Protein AF-A0A3D4WIB2-F1 (afdb_monomer_lite)

Radius of gyration: 15.93 Å; chains: 1; bounding box: 38×24×36 Å

pLDDT: mean 92.86, std 5.22, range [61.19, 98.0]

Foldseek 3Di:
DQAAQAEDEDEPDPVCVDPVNQVVQVPRHRYDYDYDDPPDCPVVVVVVVLVVCCVPPQADPVHDPDPVRVVVSVVVSVPD

Sequence (80 aa):
MKPSGVLFHSDQGTHYTSKQFAETVSGCDGMMQSMSRKANCWDNAPTECFFRSFKTEWMPKGCYEDMAEASRAISDYIYI

Secondary structure (DSSP, 8-state):
---SSEEEEE-S-TTTTSHHHHHHHHTSTTEEEEEPPTT--TTTHHHHHHHHHIIIIIS-TT--SSHHHHHHHHHHHHH-

Structure (mmCIF, N/CA/C/O backbone):
data_AF-A0A3D4WIB2-F1
#
_entry.id   AF-A0A3D4WIB2-F1
#
loop_
_atom_site.group_PDB
_atom_site.id
_atom_site.type_symbol
_atom_site.label_atom_id
_atom_site.label_alt_id
_atom_site.label_comp_id
_atom_site.label_asym_id
_atom_site.label_entity_id
_atom_site.label_seq_id
_atom_site.pdbx_PDB_ins_code
_atom_site.Cartn_x
_atom_site.Cartn_y
_atom_site.Cartn_z
_atom_site.occupancy
_atom_site.B_iso_or_equiv
_atom_site.auth_seq_id
_atom_site.auth_comp_id
_atom_site.auth_asym_id
_atom_site.auth_atom_id
_atom_site.pdbx_PDB_model_num
ATOM 1 N N . MET A 1 1 ? -20.796 -1.235 -2.648 1.00 61.19 1 MET A N 1
ATOM 2 C CA . MET A 1 1 ? -20.897 -2.361 -1.692 1.00 61.19 1 MET A CA 1
ATOM 3 C C . MET A 1 1 ? -20.627 -1.821 -0.298 1.00 61.19 1 MET A C 1
ATOM 5 O O . MET A 1 1 ? -19.718 -1.011 -0.177 1.00 61.19 1 MET A O 1
ATOM 9 N N . LYS A 1 2 ? -21.404 -2.215 0.718 1.00 76.19 2 LYS A N 1
ATOM 10 C CA . LYS A 1 2 ? -21.027 -2.002 2.122 1.00 76.19 2 LYS A CA 1
ATOM 11 C C . LYS A 1 2 ? -20.290 -3.260 2.596 1.00 76.19 2 LYS A C 1
ATOM 13 O O . LYS A 1 2 ? -20.928 -4.314 2.611 1.00 76.19 2 LYS A O 1
ATOM 18 N N . PRO A 1 3 ? -18.978 -3.200 2.878 1.00 85.25 3 PRO A N 1
ATOM 19 C CA . PRO A 1 3 ? -18.281 -4.335 3.472 1.00 85.25 3 PRO A CA 1
ATOM 20 C C . PRO A 1 3 ? -18.912 -4.684 4.828 1.00 85.25 3 PRO A C 1
ATOM 22 O O . PRO A 1 3 ? -19.478 -3.823 5.490 1.00 85.25 3 PRO A O 1
ATOM 25 N N . SER A 1 4 ? -18.850 -5.950 5.234 1.00 91.81 4 SER A N 1
ATOM 26 C CA . SER A 1 4 ? -19.311 -6.397 6.552 1.00 91.81 4 SER A CA 1
ATOM 27 C C . SER A 1 4 ? -18.268 -7.335 7.138 1.00 91.81 4 SER A C 1
ATOM 29 O O . SER A 1 4 ? -17.876 -8.299 6.485 1.00 91.81 4 SER A O 1
ATOM 31 N N . GLY A 1 5 ? -17.785 -7.019 8.342 1.00 92.19 5 GLY A N 1
ATOM 32 C CA . GLY A 1 5 ? -16.755 -7.811 9.014 1.00 92.19 5 GLY A CA 1
ATOM 33 C C . GLY A 1 5 ? -15.384 -7.756 8.333 1.00 92.19 5 GLY A C 1
ATOM 34 O O . GLY A 1 5 ? -14.620 -8.710 8.443 1.00 92.19 5 GLY A O 1
ATOM 35 N N . VAL A 1 6 ? -15.066 -6.673 7.614 1.00 94.69 6 VAL A N 1
ATOM 36 C CA . VAL A 1 6 ? -13.765 -6.534 6.946 1.00 94.69 6 VAL A CA 1
ATOM 37 C C . VAL A 1 6 ? -12.720 -6.020 7.925 1.00 94.69 6 VAL A C 1
ATOM 39 O O . VAL A 1 6 ? -12.889 -4.974 8.548 1.00 94.69 6 VAL A O 1
ATOM 42 N N . LEU A 1 7 ? -11.602 -6.733 8.013 1.00 94.12 7 LEU A N 1
ATOM 43 C CA . LEU A 1 7 ? -10.421 -6.293 8.740 1.00 94.12 7 LEU A CA 1
ATOM 44 C C . LEU A 1 7 ? -9.439 -5.645 7.758 1.00 94.12 7 LEU A C 1
ATOM 46 O O . LEU A 1 7 ? -8.932 -6.309 6.857 1.00 94.12 7 LEU A O 1
ATOM 50 N N . PHE A 1 8 ? -9.156 -4.358 7.931 1.00 93.50 8 PHE A N 1
ATOM 51 C CA . PHE A 1 8 ? -8.077 -3.685 7.219 1.00 93.50 8 PHE A CA 1
ATOM 52 C C . PHE A 1 8 ? -6.779 -3.893 7.997 1.00 93.50 8 PHE A C 1
ATOM 54 O O . PHE A 1 8 ? -6.557 -3.225 9.007 1.00 93.50 8 PHE A O 1
ATOM 61 N N . HIS A 1 9 ? -5.947 -4.838 7.561 1.00 93.75 9 HIS A N 1
ATOM 62 C CA . HIS A 1 9 ? -4.657 -5.092 8.196 1.00 93.75 9 HIS A CA 1
ATOM 63 C C . HIS A 1 9 ? -3.532 -4.306 7.517 1.00 93.75 9 HIS A C 1
ATOM 65 O O . HIS A 1 9 ? -3.386 -4.361 6.297 1.00 93.75 9 HIS A O 1
ATOM 71 N N . SER A 1 10 ? -2.709 -3.624 8.310 1.00 92.38 10 SER A N 1
ATOM 72 C CA . SER A 1 10 ? -1.487 -2.960 7.851 1.00 92.38 10 SER A CA 1
ATOM 73 C C . SER A 1 10 ? -0.342 -3.155 8.842 1.00 92.38 10 SER A C 1
ATOM 75 O O . SER A 1 10 ? -0.549 -3.500 10.008 1.00 92.38 10 SER A O 1
ATOM 77 N N . ASP A 1 11 ? 0.879 -2.865 8.402 1.00 90.50 11 ASP A N 1
ATOM 78 C CA . ASP A 1 11 ? 1.996 -2.684 9.322 1.00 90.50 11 ASP A CA 1
ATOM 79 C C . ASP A 1 11 ? 1.826 -1.413 10.187 1.00 90.50 11 ASP A C 1
ATOM 81 O O . ASP A 1 11 ? 0.847 -0.666 10.080 1.00 90.50 11 ASP A O 1
ATOM 85 N N . GLN A 1 12 ? 2.799 -1.170 11.071 1.00 92.56 12 GLN A N 1
ATOM 86 C CA . GLN A 1 12 ? 2.855 0.032 11.913 1.00 92.56 12 GLN A CA 1
ATOM 87 C C . GLN A 1 12 ? 3.601 1.200 11.240 1.00 92.56 12 GLN A C 1
ATOM 89 O O . GLN A 1 12 ? 4.236 2.007 11.924 1.00 92.56 12 GLN A O 1
ATOM 94 N N . GLY A 1 13 ? 3.568 1.293 9.909 1.00 90.94 13 GLY A N 1
ATOM 95 C CA . GLY A 1 13 ? 4.143 2.409 9.168 1.00 90.94 13 GLY A CA 1
ATOM 96 C C . GLY A 1 13 ? 3.547 3.757 9.589 1.00 90.94 13 GLY A C 1
ATOM 97 O O . GLY A 1 13 ? 2.416 3.850 10.072 1.00 90.94 13 GLY A O 1
ATOM 98 N N . THR A 1 14 ? 4.301 4.839 9.395 1.00 93.38 14 THR A N 1
ATOM 99 C CA . THR A 1 14 ? 3.894 6.203 9.791 1.00 93.38 14 THR A CA 1
ATOM 100 C C . THR A 1 14 ? 2.580 6.644 9.142 1.00 93.38 14 THR A C 1
ATOM 102 O O . THR A 1 14 ? 1.773 7.317 9.777 1.00 93.38 14 THR A O 1
ATOM 105 N N . HIS A 1 15 ? 2.330 6.228 7.898 1.00 93.31 15 HIS A N 1
ATOM 106 C CA . HIS A 1 15 ? 1.077 6.505 7.198 1.00 93.31 15 HIS A CA 1
ATOM 107 C C . HIS A 1 15 ? -0.120 5.824 7.873 1.00 93.31 15 HIS A C 1
ATOM 109 O O . HIS A 1 15 ? -1.118 6.484 8.161 1.00 93.31 15 HIS A O 1
ATOM 115 N N . TYR A 1 16 ? -0.001 4.532 8.187 1.00 93.75 16 TYR A N 1
ATOM 116 C CA . TYR A 1 16 ? -1.098 3.726 8.732 1.00 93.75 16 TYR A CA 1
ATOM 117 C C . TYR A 1 16 ? -1.358 3.966 10.222 1.00 93.75 16 TYR A C 1
ATOM 119 O O . TYR A 1 16 ? -2.475 3.781 10.699 1.00 93.75 16 TYR A O 1
ATOM 127 N N . THR A 1 17 ? -0.346 4.436 10.951 1.00 94.94 17 THR A N 1
ATOM 128 C CA . THR A 1 17 ? -0.465 4.855 12.357 1.00 94.94 17 THR A CA 1
ATOM 129 C C . THR A 1 17 ? -0.945 6.300 12.516 1.00 94.94 17 THR A C 1
ATOM 131 O O . THR A 1 17 ? -1.198 6.747 13.635 1.00 94.94 17 THR A O 1
ATOM 134 N N . SER A 1 18 ? -1.075 7.051 11.417 1.00 96.31 18 SER A N 1
ATOM 135 C CA . SER A 1 18 ? -1.518 8.442 11.466 1.00 96.31 18 SER A CA 1
ATOM 136 C C . SER A 1 18 ? -2.983 8.562 11.894 1.00 96.31 18 SER A C 1
ATOM 138 O O . SER A 1 18 ? -3.837 7.749 11.532 1.00 96.31 18 SER A O 1
ATOM 140 N N . LYS A 1 19 ? -3.294 9.642 12.622 1.00 96.56 19 LYS A N 1
ATOM 141 C CA . LYS A 1 19 ? -4.664 9.958 13.047 1.00 96.56 19 LYS A CA 1
ATOM 142 C C . LYS A 1 19 ? -5.622 10.043 11.855 1.00 96.56 19 LYS A C 1
ATOM 144 O O . LYS A 1 19 ? -6.698 9.462 11.901 1.00 96.56 19 LYS A O 1
ATOM 149 N N . GLN A 1 20 ? -5.201 10.716 10.783 1.00 97.12 20 GLN A N 1
ATOM 150 C CA . GLN A 1 20 ? -6.014 10.888 9.578 1.00 97.12 20 GLN A CA 1
ATOM 151 C C . GLN A 1 20 ? -6.400 9.540 8.955 1.00 97.12 20 GLN A C 1
ATOM 153 O O . GLN A 1 20 ? -7.546 9.350 8.549 1.00 97.12 20 GLN A O 1
ATOM 158 N N . PHE A 1 21 ? -5.463 8.591 8.899 1.00 95.69 21 PHE A N 1
ATOM 159 C CA . PHE A 1 21 ? -5.738 7.266 8.356 1.00 95.69 21 PHE A CA 1
ATOM 160 C C . PHE A 1 21 ? -6.695 6.472 9.254 1.00 95.69 21 PHE A C 1
ATOM 162 O O . PHE A 1 21 ? -7.686 5.933 8.766 1.00 95.69 21 PHE A O 1
ATOM 169 N N . ALA A 1 22 ? -6.450 6.464 10.568 1.00 94.69 22 ALA A N 1
ATOM 170 C CA . ALA A 1 22 ? -7.316 5.790 11.535 1.00 94.69 22 ALA A CA 1
ATOM 171 C C . ALA A 1 22 ? -8.758 6.332 11.501 1.00 94.69 22 ALA A C 1
ATOM 173 O O . ALA A 1 22 ? -9.714 5.557 11.467 1.00 94.69 22 ALA A O 1
ATOM 174 N N . GLU A 1 23 ? -8.920 7.658 11.434 1.00 95.94 23 GLU A N 1
ATOM 175 C CA . GLU A 1 23 ? -10.230 8.305 11.296 1.00 95.94 23 GLU A CA 1
ATOM 176 C C . GLU A 1 23 ? -10.919 7.901 9.986 1.00 95.94 23 GLU A C 1
ATOM 178 O O . GLU A 1 23 ? -12.108 7.580 9.994 1.00 95.94 23 GLU A O 1
ATOM 183 N N . THR A 1 24 ? -10.167 7.821 8.885 1.00 95.19 24 THR A N 1
ATOM 184 C CA . THR A 1 24 ? -10.690 7.386 7.580 1.00 95.19 24 THR A CA 1
ATOM 185 C C . THR A 1 24 ? -11.247 5.964 7.644 1.00 95.19 24 THR A C 1
ATOM 187 O O . THR A 1 24 ? -12.380 5.741 7.223 1.00 95.19 24 THR A O 1
ATOM 190 N N . VAL A 1 25 ? -10.500 5.012 8.218 1.00 94.31 25 VAL A N 1
ATOM 191 C CA . VAL A 1 25 ? -10.966 3.620 8.357 1.00 94.31 25 VAL A CA 1
ATOM 192 C C . VAL A 1 25 ? -12.166 3.536 9.300 1.00 94.31 25 VAL A C 1
ATOM 194 O O . VAL A 1 25 ? -13.129 2.837 8.999 1.00 94.31 25 VAL A O 1
ATOM 197 N N . SER A 1 26 ? -12.156 4.287 10.407 1.00 93.25 26 SER A N 1
ATOM 198 C CA . SER A 1 26 ? -13.276 4.308 11.359 1.00 93.25 26 SER A CA 1
ATOM 199 C C . SER A 1 26 ? -14.577 4.863 10.767 1.00 93.25 26 SER A C 1
ATOM 201 O O . SER A 1 26 ? -15.662 4.484 11.202 1.00 93.25 26 SER A O 1
ATOM 203 N N . GLY A 1 27 ? -14.482 5.734 9.755 1.00 94.44 27 GLY A N 1
ATOM 204 C CA . GLY A 1 27 ? -15.633 6.256 9.018 1.00 94.44 27 GLY A CA 1
ATOM 205 C C . GLY A 1 27 ? -16.244 5.259 8.027 1.00 94.44 27 GLY A C 1
ATOM 206 O O . GLY A 1 27 ? -17.339 5.501 7.515 1.00 94.44 27 GLY A O 1
ATOM 207 N N . CYS A 1 28 ? -15.569 4.142 7.741 1.00 93.12 28 CYS A N 1
ATOM 208 C CA . CYS A 1 28 ? -16.069 3.097 6.855 1.00 93.12 28 CYS A CA 1
ATOM 209 C C . CYS A 1 28 ? -16.901 2.067 7.631 1.00 93.12 28 CYS A C 1
ATOM 211 O O . CYS A 1 28 ? -16.370 1.175 8.291 1.00 93.12 28 CYS A O 1
ATOM 213 N N . ASP A 1 29 ? -18.225 2.162 7.495 1.00 93.19 29 ASP A N 1
ATOM 214 C CA . ASP A 1 29 ? -19.177 1.201 8.061 1.00 93.19 29 ASP A CA 1
ATOM 215 C C . ASP A 1 29 ? -18.839 -0.242 7.631 1.00 93.19 29 ASP A C 1
ATOM 217 O O . ASP A 1 29 ? -18.713 -0.537 6.438 1.00 93.19 29 ASP A O 1
ATOM 221 N N . GLY A 1 30 ? -18.669 -1.128 8.618 1.00 93.31 30 GLY A N 1
ATOM 222 C CA . GLY A 1 30 ? -18.330 -2.541 8.426 1.00 93.31 30 GLY A CA 1
ATOM 223 C C . GLY A 1 30 ? -16.845 -2.864 8.207 1.00 93.31 30 GLY A C 1
ATOM 224 O O . GLY A 1 30 ? -16.531 -4.013 7.874 1.00 93.31 30 GLY A O 1
ATOM 225 N N . MET A 1 31 ? -15.943 -1.899 8.421 1.00 95.00 31 MET A N 1
ATOM 226 C CA . MET A 1 31 ? -14.489 -2.090 8.394 1.00 95.00 31 MET A CA 1
ATOM 227 C C . MET A 1 31 ? -13.851 -1.816 9.765 1.00 95.00 31 MET A C 1
ATOM 229 O O . MET A 1 31 ? -14.266 -0.920 10.494 1.00 95.00 31 MET A O 1
ATOM 233 N N . MET A 1 32 ? -12.814 -2.579 10.114 1.00 94.00 32 MET A N 1
ATOM 234 C CA . MET A 1 32 ? -12.027 -2.391 11.334 1.00 94.00 32 MET A CA 1
ATOM 235 C C . MET A 1 32 ? -10.534 -2.379 11.014 1.00 94.00 32 MET A C 1
ATOM 237 O O . MET A 1 32 ? -10.038 -3.286 10.351 1.00 94.00 32 MET A O 1
ATOM 241 N N . GLN A 1 33 ? -9.807 -1.377 11.512 1.00 94.94 33 GLN A N 1
ATOM 242 C CA . GLN A 1 33 ? -8.351 -1.331 11.385 1.00 94.94 33 GLN A CA 1
ATOM 243 C C . GLN A 1 33 ? -7.688 -2.373 12.298 1.00 94.94 33 GLN A C 1
ATOM 245 O O . GLN A 1 33 ? -8.058 -2.521 13.462 1.00 94.94 33 GLN A O 1
ATOM 250 N N . SER A 1 34 ? -6.670 -3.057 11.784 1.00 93.44 34 SER A N 1
ATOM 251 C CA . SER A 1 34 ? -5.824 -3.998 12.511 1.00 93.44 34 SER A CA 1
ATOM 252 C C . SER A 1 34 ? -4.359 -3.746 12.185 1.00 93.44 34 SER A C 1
ATOM 254 O O . SER A 1 34 ? -3.997 -3.501 11.038 1.00 93.44 34 SER A O 1
ATOM 256 N N . MET A 1 35 ? -3.512 -3.809 13.205 1.00 93.69 35 MET A N 1
ATOM 257 C CA . MET A 1 35 ? -2.064 -3.739 13.059 1.00 93.69 35 MET A CA 1
ATOM 258 C C . MET A 1 35 ? -1.443 -4.768 13.990 1.00 93.69 35 MET A C 1
ATOM 260 O O . MET A 1 35 ? -1.749 -4.802 15.186 1.00 93.69 35 MET A O 1
ATOM 264 N N . SER A 1 36 ? -0.560 -5.605 13.453 1.00 90.56 36 SER A N 1
ATOM 265 C CA . SER A 1 36 ? 0.131 -6.607 14.257 1.00 90.56 36 SER A CA 1
ATOM 266 C C . SER A 1 36 ? 1.082 -5.952 15.273 1.00 90.56 36 SER A C 1
ATOM 268 O O . SER A 1 36 ? 1.490 -4.791 15.138 1.00 90.56 36 SER A O 1
ATOM 270 N N . ARG A 1 37 ? 1.432 -6.678 16.343 1.00 89.88 37 ARG A N 1
ATOM 271 C CA . ARG A 1 37 ? 2.454 -6.209 17.298 1.00 89.88 37 ARG A CA 1
ATOM 272 C C . ARG A 1 37 ? 3.801 -6.069 16.585 1.00 89.88 37 ARG A C 1
ATOM 274 O O . ARG A 1 37 ? 4.091 -6.794 15.638 1.00 89.88 37 ARG A O 1
ATOM 281 N N . LYS A 1 38 ? 4.662 -5.178 17.083 1.00 87.06 38 LYS A N 1
ATOM 282 C CA . LYS A 1 38 ? 6.051 -5.100 16.607 1.00 87.06 38 LYS A CA 1
ATOM 283 C C . LYS A 1 38 ? 6.716 -6.476 16.716 1.00 87.06 38 LYS A C 1
ATOM 285 O O . LYS A 1 38 ? 6.490 -7.182 17.696 1.00 87.06 38 LYS A O 1
ATOM 290 N N . ALA A 1 39 ? 7.526 -6.818 15.715 1.00 84.31 39 ALA A N 1
ATOM 291 C CA . ALA A 1 39 ? 8.148 -8.134 15.539 1.00 84.31 39 ALA A CA 1
ATOM 292 C C . ALA A 1 39 ? 7.177 -9.305 15.262 1.00 84.31 39 ALA A C 1
ATOM 294 O O . ALA A 1 39 ? 7.598 -10.458 15.311 1.00 84.31 39 ALA A O 1
ATOM 295 N N . ASN A 1 40 ? 5.910 -9.034 14.920 1.00 89.25 40 ASN A N 1
ATOM 296 C CA . ASN A 1 40 ? 4.995 -10.025 14.356 1.00 89.25 40 ASN A CA 1
ATOM 297 C C . ASN A 1 40 ? 4.773 -9.752 12.860 1.00 89.25 40 ASN A C 1
ATOM 299 O O . ASN A 1 40 ? 4.057 -8.819 12.505 1.00 89.25 40 ASN A O 1
ATOM 303 N N . CYS A 1 41 ? 5.397 -10.549 11.991 1.00 86.62 41 CYS A N 1
ATOM 304 C CA . CYS A 1 41 ? 5.344 -10.347 10.543 1.00 86.62 41 CYS A CA 1
ATOM 305 C C . CYS A 1 41 ? 4.302 -11.209 9.824 1.00 86.62 41 CYS A C 1
ATOM 307 O O . CYS A 1 41 ? 4.087 -10.980 8.642 1.00 86.62 41 CYS A O 1
ATOM 309 N N . TRP A 1 42 ? 3.656 -12.176 10.485 1.00 90.06 42 TRP A N 1
ATOM 310 C CA . TRP A 1 42 ? 2.845 -13.196 9.802 1.00 90.06 42 TRP A CA 1
ATOM 311 C C . TRP A 1 42 ? 1.753 -12.613 8.904 1.00 90.06 42 TRP A C 1
ATOM 313 O O . TRP A 1 42 ? 1.601 -13.049 7.767 1.00 90.06 42 TRP A O 1
ATOM 323 N N . ASP A 1 43 ? 1.052 -11.591 9.391 1.00 91.12 43 ASP A N 1
ATOM 324 C CA . ASP A 1 43 ? -0.034 -10.947 8.653 1.00 91.12 43 ASP A CA 1
ATOM 325 C C . ASP A 1 43 ? 0.474 -10.057 7.501 1.00 91.12 43 ASP A C 1
ATOM 327 O O . ASP A 1 43 ? -0.214 -9.889 6.496 1.00 91.12 43 ASP A O 1
ATOM 331 N N . ASN A 1 44 ? 1.688 -9.501 7.620 1.00 89.81 44 ASN A N 1
ATOM 332 C CA . ASN A 1 44 ? 2.299 -8.647 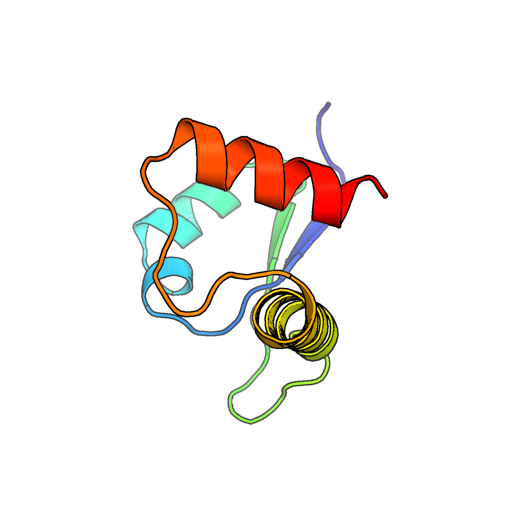6.591 1.00 89.81 44 ASN A CA 1
ATOM 333 C C . ASN A 1 44 ? 3.146 -9.439 5.581 1.00 89.81 44 ASN A C 1
ATOM 335 O O . ASN A 1 44 ? 3.395 -8.974 4.469 1.00 89.81 44 ASN A O 1
ATOM 339 N N . ALA A 1 45 ? 3.586 -10.644 5.953 1.00 92.31 45 ALA A N 1
ATOM 340 C CA . ALA A 1 45 ? 4.489 -11.473 5.169 1.00 92.31 45 ALA A CA 1
ATOM 341 C C . ALA A 1 45 ? 3.987 -11.752 3.740 1.00 92.31 45 ALA A C 1
ATOM 343 O O . ALA A 1 45 ? 4.816 -11.695 2.830 1.00 92.31 45 ALA A O 1
ATOM 344 N N . PRO A 1 46 ? 2.685 -12.002 3.477 1.00 92.94 46 PRO A N 1
ATOM 345 C CA . PRO A 1 46 ? 2.190 -12.175 2.111 1.00 92.94 46 PRO A CA 1
ATOM 346 C C . PRO A 1 46 ? 2.415 -10.931 1.244 1.00 92.94 46 PRO A C 1
ATOM 348 O O . PRO A 1 46 ? 2.940 -11.032 0.135 1.00 92.94 46 PRO A O 1
ATOM 351 N N . THR A 1 47 ? 2.089 -9.753 1.778 1.00 92.69 47 THR A N 1
ATOM 352 C CA . THR A 1 47 ? 2.265 -8.460 1.107 1.00 92.69 47 THR A CA 1
ATOM 353 C C . THR A 1 47 ? 3.745 -8.163 0.857 1.00 92.69 47 THR A C 1
ATOM 355 O O . THR A 1 47 ? 4.131 -7.793 -0.252 1.00 92.69 47 THR A O 1
ATOM 358 N N . GLU A 1 48 ? 4.608 -8.384 1.854 1.00 92.81 48 GLU A N 1
ATOM 359 C CA . GLU A 1 48 ? 6.060 -8.228 1.700 1.00 92.81 48 GLU A CA 1
ATOM 360 C C . GLU A 1 48 ? 6.641 -9.192 0.661 1.00 92.81 48 GLU A C 1
ATOM 362 O O . GLU A 1 48 ? 7.482 -8.795 -0.148 1.00 92.81 48 GLU A O 1
ATOM 367 N N . CYS A 1 49 ? 6.187 -10.448 0.649 1.00 95.94 49 CYS A N 1
ATOM 368 C CA . CYS A 1 49 ? 6.619 -11.434 -0.337 1.00 95.94 49 CYS A CA 1
ATOM 369 C C . CYS A 1 49 ? 6.202 -11.029 -1.752 1.00 95.94 49 CYS A C 1
ATOM 371 O O . CYS A 1 49 ? 7.037 -11.094 -2.652 1.00 95.94 49 CYS A O 1
ATOM 373 N N . PHE A 1 50 ? 4.966 -10.552 -1.936 1.00 95.38 50 PHE A N 1
ATOM 374 C CA . PHE A 1 50 ? 4.491 -10.037 -3.220 1.00 95.38 50 PHE A CA 1
ATOM 375 C C . PHE A 1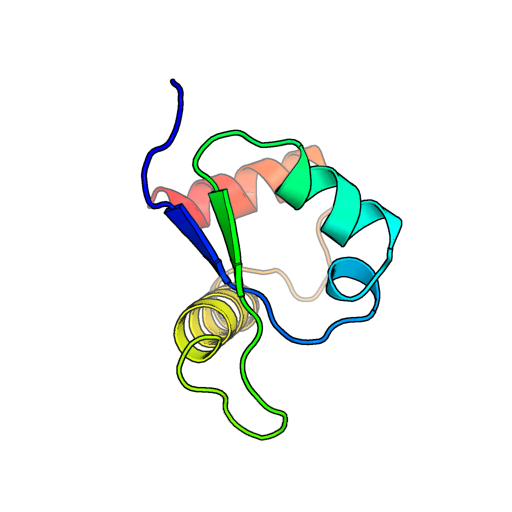 50 ? 5.380 -8.895 -3.726 1.00 95.38 50 PHE A C 1
ATOM 377 O O . PHE A 1 50 ? 5.900 -8.958 -4.840 1.00 95.38 50 PHE A O 1
ATOM 384 N N . PHE A 1 51 ? 5.622 -7.875 -2.894 1.00 94.56 51 PHE A N 1
ATOM 385 C CA . PHE A 1 51 ? 6.448 -6.734 -3.295 1.00 94.56 51 PHE A CA 1
ATOM 386 C C . PHE A 1 51 ? 7.913 -7.102 -3.512 1.00 94.56 51 PHE A C 1
ATOM 388 O O . PHE A 1 51 ? 8.573 -6.481 -4.345 1.00 94.56 51 PHE A O 1
ATOM 395 N N . ARG A 1 52 ? 8.439 -8.086 -2.775 1.00 96.12 52 ARG A N 1
ATOM 396 C CA . ARG A 1 52 ? 9.779 -8.623 -3.017 1.00 96.12 52 ARG A CA 1
ATOM 397 C C . ARG A 1 52 ? 9.856 -9.235 -4.413 1.00 96.12 52 ARG A C 1
ATOM 399 O O . ARG A 1 52 ? 10.698 -8.785 -5.181 1.00 96.12 52 ARG A O 1
ATOM 406 N N . SER A 1 53 ? 8.973 -10.184 -4.736 1.00 96.25 53 SER A N 1
ATOM 407 C CA . SER A 1 53 ? 8.940 -10.837 -6.052 1.00 96.25 53 SER A CA 1
ATOM 408 C C . SER A 1 53 ? 8.750 -9.827 -7.177 1.00 96.25 53 SER A C 1
ATOM 410 O O . SER A 1 53 ? 9.553 -9.806 -8.104 1.00 96.25 53 SER A O 1
ATOM 412 N N . PHE A 1 54 ? 7.812 -8.885 -7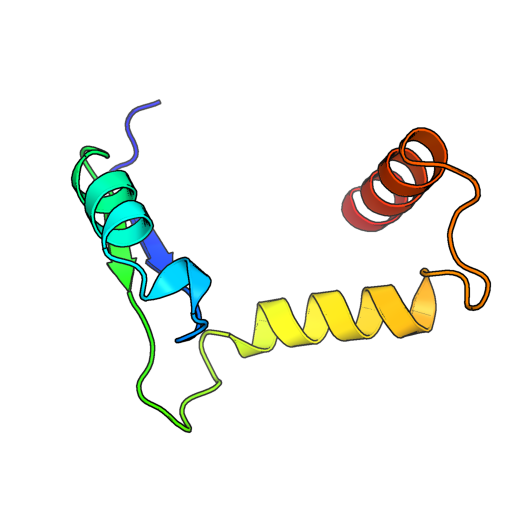.037 1.00 95.88 54 PHE A N 1
ATOM 413 C CA . PHE A 1 54 ? 7.612 -7.819 -8.022 1.00 95.88 54 PHE A CA 1
ATOM 414 C C . PHE A 1 54 ? 8.904 -7.039 -8.307 1.00 95.88 54 PHE A C 1
ATOM 416 O O . PHE A 1 54 ? 9.285 -6.838 -9.460 1.00 95.88 54 PHE A O 1
ATOM 423 N N . LYS A 1 55 ? 9.615 -6.622 -7.252 1.00 93.81 55 LYS A N 1
ATOM 424 C CA . LYS A 1 55 ? 10.851 -5.840 -7.380 1.00 93.81 55 LYS A CA 1
ATOM 425 C C . LYS A 1 55 ? 12.008 -6.635 -7.982 1.00 93.81 55 LYS A C 1
ATOM 427 O O . LYS A 1 55 ? 12.878 -6.034 -8.603 1.00 93.81 55 LYS A O 1
ATOM 432 N N . THR A 1 56 ? 12.064 -7.947 -7.755 1.00 94.88 56 THR A N 1
ATOM 433 C CA . THR A 1 56 ? 13.171 -8.793 -8.227 1.00 94.88 56 THR A CA 1
ATOM 434 C C . THR A 1 56 ? 12.936 -9.383 -9.608 1.00 94.88 56 THR A C 1
ATOM 436 O O . THR A 1 56 ? 13.895 -9.572 -10.350 1.00 94.88 56 THR A O 1
ATOM 439 N N . GLU A 1 57 ? 11.687 -9.701 -9.933 1.00 94.56 57 GLU A N 1
ATOM 440 C CA . GLU A 1 57 ? 11.317 -10.461 -11.129 1.00 94.56 57 GLU A CA 1
ATOM 441 C C . GLU A 1 57 ? 10.826 -9.551 -12.261 1.00 94.56 57 GLU A C 1
ATOM 443 O O . GLU A 1 57 ? 11.049 -9.874 -13.424 1.00 94.56 57 GLU A O 1
ATOM 448 N N . TRP A 1 58 ? 10.199 -8.410 -11.939 1.00 94.25 58 TRP A N 1
ATOM 449 C CA . TRP A 1 58 ? 9.502 -7.577 -12.928 1.00 94.25 58 TRP A CA 1
ATOM 450 C C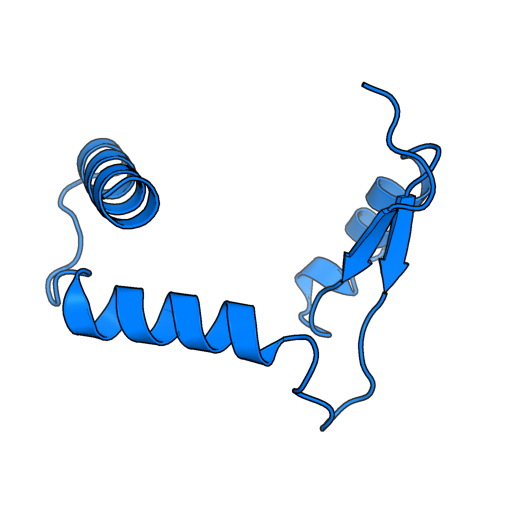 . TRP A 1 58 ? 10.010 -6.135 -13.007 1.00 94.25 58 TRP A C 1
ATOM 452 O O . TRP A 1 58 ? 10.177 -5.586 -14.094 1.00 94.25 58 TRP A O 1
ATOM 462 N N . MET A 1 59 ? 10.256 -5.497 -11.859 1.00 95.00 59 MET A N 1
ATOM 463 C CA . MET A 1 59 ? 10.587 -4.073 -11.823 1.00 95.00 59 MET A CA 1
ATOM 464 C C . MET A 1 59 ? 11.964 -3.789 -12.462 1.00 95.00 59 MET A C 1
ATOM 466 O O . MET A 1 59 ? 12.971 -4.380 -12.055 1.00 95.00 59 MET A O 1
ATOM 470 N N . PRO A 1 60 ? 12.058 -2.840 -13.413 1.00 94.25 60 PRO A N 1
ATOM 471 C CA . PRO A 1 60 ? 13.323 -2.482 -14.038 1.00 94.25 60 PRO A CA 1
ATOM 472 C C . PRO A 1 60 ? 14.259 -1.781 -13.046 1.00 94.25 60 PRO A C 1
ATOM 474 O O . PRO A 1 60 ? 13.849 -0.943 -12.241 1.00 94.25 60 PRO A O 1
ATOM 477 N N . LYS A 1 61 ? 15.562 -2.069 -13.149 1.00 91.69 61 LYS A N 1
ATOM 478 C CA . LYS A 1 61 ? 16.598 -1.441 -12.304 1.00 91.69 61 LYS A CA 1
ATOM 479 C C . LYS A 1 61 ? 16.787 0.057 -12.579 1.00 91.69 61 LYS A C 1
ATOM 481 O O . LYS A 1 61 ? 17.269 0.766 -11.705 1.00 91.69 61 LYS A O 1
ATOM 486 N N . GLY A 1 62 ? 16.452 0.509 -13.789 1.00 88.81 62 GLY A N 1
ATOM 487 C CA . GLY A 1 62 ? 16.652 1.882 -14.270 1.00 88.81 62 GLY A CA 1
ATOM 488 C C . GLY A 1 62 ? 15.466 2.826 -14.059 1.00 88.81 62 GLY A C 1
ATOM 489 O O . GLY A 1 62 ? 15.512 3.932 -14.584 1.00 88.81 62 GLY A O 1
ATOM 490 N N . CYS A 1 63 ? 14.454 2.404 -13.289 1.00 91.56 63 CYS A N 1
ATOM 491 C CA . CYS A 1 63 ? 13.137 3.045 -13.172 1.00 91.56 63 CYS A CA 1
ATOM 492 C C . CYS A 1 63 ? 12.270 2.883 -14.434 1.00 91.56 63 CYS A C 1
ATOM 494 O O . CYS A 1 63 ? 12.717 2.352 -15.448 1.00 91.56 63 CYS A O 1
ATOM 496 N N . TYR A 1 64 ? 11.012 3.308 -14.319 1.00 96.19 64 TYR A N 1
ATOM 497 C CA . TYR A 1 64 ? 10.110 3.513 -15.451 1.00 96.19 64 TYR A CA 1
ATOM 498 C C . TYR A 1 64 ? 10.317 4.922 -16.018 1.00 96.19 64 TYR A C 1
ATOM 500 O O . TYR A 1 64 ? 10.676 5.835 -15.269 1.00 96.19 64 TYR A O 1
ATOM 508 N N . GLU A 1 65 ? 10.075 5.098 -17.312 1.00 96.38 65 GLU A N 1
ATOM 509 C CA . GLU A 1 65 ? 10.170 6.382 -18.010 1.00 96.38 65 GLU A CA 1
ATOM 510 C C . GLU A 1 65 ? 9.097 7.358 -17.520 1.00 96.38 65 GLU A C 1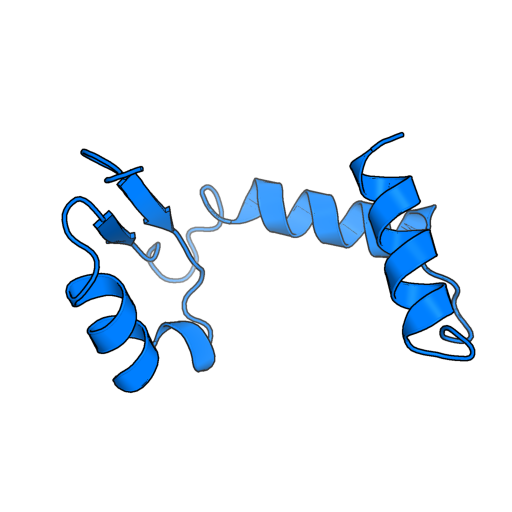
ATOM 512 O O . GLU A 1 65 ? 9.374 8.537 -17.290 1.00 96.38 65 GLU A O 1
ATOM 517 N N . ASP A 1 66 ? 7.878 6.855 -17.308 1.00 97.25 66 ASP A N 1
ATOM 518 C CA . ASP A 1 66 ? 6.759 7.633 -16.796 1.00 97.25 66 ASP A CA 1
ATOM 519 C C . ASP A 1 66 ? 5.761 6.795 -15.972 1.00 97.25 66 ASP A C 1
ATOM 521 O O . ASP A 1 66 ? 5.870 5.575 -15.806 1.00 97.25 66 ASP A O 1
ATOM 525 N N . MET A 1 67 ? 4.759 7.479 -15.416 1.00 97.25 67 MET A N 1
ATOM 526 C CA . MET A 1 67 ? 3.717 6.851 -14.600 1.00 97.25 67 MET A CA 1
ATOM 527 C C . MET A 1 67 ? 2.789 5.931 -15.402 1.00 97.25 67 MET A C 1
ATOM 529 O O . MET A 1 67 ? 2.229 4.997 -14.828 1.00 97.25 67 MET A O 1
ATOM 533 N N . ALA A 1 68 ? 2.594 6.184 -16.699 1.00 98.00 68 ALA A N 1
ATOM 534 C CA . ALA A 1 68 ? 1.736 5.363 -17.545 1.00 98.00 68 ALA A CA 1
ATOM 535 C C . ALA A 1 68 ? 2.407 4.018 -17.848 1.00 98.00 68 ALA A C 1
ATOM 537 O O . ALA A 1 68 ? 1.758 2.973 -17.774 1.00 98.00 68 ALA A O 1
ATOM 538 N N . GLU A 1 69 ? 3.712 4.031 -18.11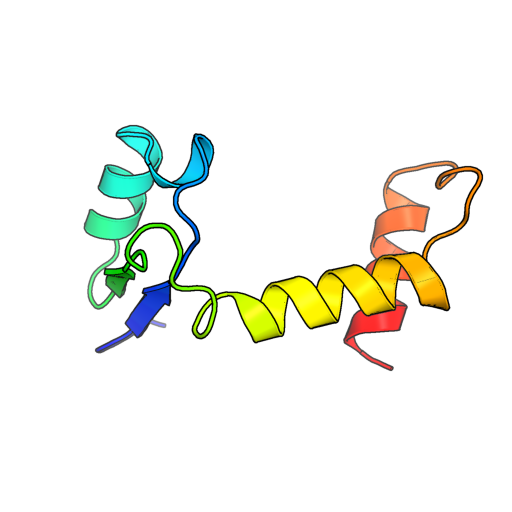6 1.00 97.19 69 GLU A N 1
ATOM 539 C CA . GLU A 1 69 ? 4.524 2.827 -18.226 1.00 97.19 69 GLU A CA 1
ATOM 540 C C . GLU A 1 69 ? 4.523 2.039 -16.917 1.00 97.19 69 GLU A C 1
ATOM 542 O O . GLU A 1 69 ? 4.197 0.851 -16.932 1.00 97.19 69 GLU A O 1
ATOM 547 N N . ALA A 1 70 ? 4.788 2.699 -15.785 1.00 96.44 70 ALA A N 1
ATOM 548 C CA . ALA A 1 70 ? 4.763 2.057 -14.474 1.00 96.44 70 ALA A CA 1
ATOM 549 C C . ALA A 1 70 ? 3.403 1.402 -14.184 1.00 96.44 70 ALA A C 1
ATOM 551 O O . ALA A 1 70 ? 3.340 0.247 -13.767 1.00 96.44 70 ALA A O 1
ATOM 552 N N . SER A 1 71 ? 2.301 2.117 -14.440 1.00 97.06 71 SER A N 1
ATOM 553 C CA . SER A 1 71 ? 0.942 1.614 -14.212 1.00 97.06 71 SER A CA 1
ATOM 554 C C . SER A 1 71 ? 0.623 0.394 -15.074 1.00 97.06 71 SER A C 1
ATOM 556 O O . SER A 1 71 ? 0.009 -0.554 -14.582 1.00 97.06 71 SER A O 1
ATOM 558 N N . ARG A 1 72 ? 1.027 0.407 -16.350 1.00 96.25 72 ARG A N 1
ATOM 559 C CA . ARG A 1 72 ? 0.854 -0.728 -17.263 1.00 96.25 72 ARG A CA 1
ATOM 560 C C . ARG A 1 72 ? 1.681 -1.924 -16.802 1.00 96.25 72 ARG A C 1
ATOM 562 O O . ARG A 1 72 ? 1.110 -2.983 -16.594 1.00 96.25 72 ARG A O 1
ATOM 569 N N . ALA A 1 73 ? 2.970 -1.731 -16.524 1.00 95.56 73 ALA A N 1
ATOM 570 C CA . ALA A 1 73 ? 3.850 -2.800 -16.055 1.00 95.56 73 ALA A CA 1
ATOM 571 C C . ALA A 1 73 ? 3.365 -3.435 -14.738 1.00 95.56 73 ALA A C 1
ATOM 573 O O . ALA A 1 73 ? 3.402 -4.654 -14.601 1.00 95.56 73 ALA A O 1
ATOM 574 N N . ILE A 1 74 ? 2.890 -2.632 -13.779 1.00 95.50 74 ILE A N 1
ATOM 575 C CA . ILE A 1 74 ? 2.313 -3.134 -12.520 1.00 95.50 74 ILE A CA 1
ATOM 576 C C . ILE A 1 74 ? 1.019 -3.912 -12.782 1.00 95.50 74 ILE A C 1
ATOM 578 O O . ILE A 1 74 ? 0.816 -4.965 -12.185 1.00 95.50 74 ILE A O 1
ATOM 582 N N . SER A 1 75 ? 0.146 -3.401 -13.656 1.00 96.25 75 SER A N 1
ATOM 583 C CA . SER A 1 75 ? -1.111 -4.079 -13.996 1.00 96.25 75 SER A CA 1
ATOM 584 C C . SER A 1 75 ? -0.843 -5.421 -14.665 1.00 96.25 75 SER A C 1
ATOM 586 O O . SER A 1 75 ? -1.439 -6.415 -14.266 1.00 96.25 75 SER A O 1
ATOM 588 N N . ASP A 1 76 ? 0.096 -5.460 -15.611 1.00 95.50 76 ASP A N 1
ATOM 589 C CA . ASP A 1 76 ? 0.519 -6.695 -16.263 1.00 95.50 76 ASP A CA 1
ATOM 590 C C . ASP A 1 76 ? 0.991 -7.701 -15.203 1.00 95.50 76 ASP A C 1
ATOM 592 O O . ASP A 1 76 ? 0.446 -8.792 -15.121 1.00 95.50 76 ASP A O 1
ATOM 596 N N . TYR A 1 77 ? 1.883 -7.315 -14.286 1.00 95.62 77 TYR A N 1
ATOM 597 C CA . TYR A 1 77 ? 2.335 -8.216 -13.216 1.00 95.62 77 TYR A CA 1
ATOM 598 C C . TYR A 1 77 ? 1.210 -8.728 -12.292 1.00 95.62 77 TYR A C 1
ATOM 600 O O . TYR A 1 77 ? 1.294 -9.845 -11.791 1.00 95.62 77 TYR A O 1
ATOM 608 N N . ILE A 1 78 ? 0.175 -7.923 -12.025 1.00 95.81 78 ILE A N 1
ATOM 609 C CA . ILE A 1 78 ? -0.941 -8.305 -11.140 1.00 95.81 78 ILE A CA 1
ATOM 610 C C . ILE A 1 78 ? -1.922 -9.271 -11.822 1.00 95.81 78 ILE A C 1
ATOM 612 O O . ILE A 1 78 ? -2.523 -10.095 -11.132 1.00 95.81 78 ILE A O 1
ATOM 616 N N . TYR A 1 79 ? -2.135 -9.131 -13.134 1.00 94.69 79 TYR A N 1
ATOM 617 C CA . TYR A 1 79 ? -3.189 -9.841 -13.873 1.00 94.69 79 TYR A CA 1
ATOM 618 C C . TYR A 1 79 ? -2.682 -10.923 -14.838 1.00 94.69 79 TYR A C 1
ATOM 620 O O . TYR A 1 79 ? -3.512 -11.582 -15.471 1.00 94.69 79 TYR A O 1
ATOM 628 N N . ILE A 1 80 ? -1.363 -11.092 -14.971 1.00 77.00 80 ILE A N 1
ATOM 629 C CA . ILE A 1 80 ? -0.737 -12.279 -15.582 1.00 77.00 80 ILE A CA 1
ATOM 630 C C . ILE A 1 80 ? -0.971 -13.502 -14.694 1.00 77.00 80 ILE A C 1
ATOM 632 O O . ILE A 1 80 ? -1.306 -14.564 -15.268 1.00 77.00 80 ILE A O 1
#